Protein AF-A0A958FIT4-F1 (afdb_monomer_lite)

Sequence (152 aa):
MKFIQYMMLVLLLLTAGITAQNESSVDAAAALIELDDYTAHVKTLASDDFEGRSPSSPGEEKTVNYLQAQFAALGLQPGNGESYFQEVPLVEITTTPEPKLEVRGTGRGLSIPLGQGFVGLTRRVVDSLQIRDSEMVFAGYGIVAPEYGWDD

Secondary structure (DSSP, 8-state):
-HHHHHHHHHHHHHHHTTTT--THHHHHHHTT--HHHHHHHHHHHTSGGG----TTSHHHHHHHHHHHHHHHHTTPPPSBTTBS--------------SEEEE-SSS--EEEEBTTTB-----S-SS-----S------TT--EEGGGTEE-

Radius of gyration: 28.72 Å; chains: 1; bounding box: 50×63×79 Å

pLDDT: mean 87.84, std 13.81, range [50.03, 98.38]

Structure (mmCIF, N/CA/C/O backbone):
data_AF-A0A958FIT4-F1
#
_entry.id   AF-A0A958FIT4-F1
#
loop_
_atom_site.group_PDB
_atom_site.id
_atom_site.type_symbol
_atom_site.label_atom_id
_atom_site.label_alt_id
_atom_site.label_comp_id
_atom_site.label_asym_id
_atom_site.label_entity_id
_atom_site.label_seq_id
_atom_site.pdbx_PDB_ins_code
_atom_site.Cartn_x
_atom_site.Cartn_y
_atom_site.Cartn_z
_atom_site.occupancy
_atom_site.B_iso_or_equiv
_atom_site.auth_seq_id
_atom_site.auth_comp_id
_atom_site.auth_asym_id
_atom_site.auth_atom_id
_atom_site.pdbx_PDB_model_num
ATOM 1 N N . MET A 1 1 ? 12.702 -51.440 -42.975 1.00 57.38 1 MET A N 1
ATOM 2 C CA . MET A 1 1 ? 13.597 -50.262 -42.854 1.00 57.38 1 MET A CA 1
ATOM 3 C C . MET A 1 1 ? 12.896 -49.002 -42.339 1.00 57.38 1 MET A C 1
ATOM 5 O O . MET A 1 1 ? 13.446 -48.393 -41.438 1.00 57.38 1 MET A O 1
ATOM 9 N N . LYS A 1 2 ? 11.685 -48.630 -42.791 1.00 60.16 2 LYS A N 1
ATOM 10 C CA . LYS A 1 2 ? 10.999 -47.409 -42.300 1.00 60.16 2 LYS A CA 1
ATOM 11 C C . LYS A 1 2 ? 10.573 -47.442 -40.816 1.00 60.16 2 LYS A C 1
ATOM 13 O O . LYS A 1 2 ? 10.599 -46.411 -40.164 1.00 60.16 2 LYS A O 1
ATOM 18 N N . PHE A 1 3 ? 10.255 -48.616 -40.259 1.00 64.25 3 PHE A N 1
ATOM 19 C CA . PHE A 1 3 ? 9.839 -48.769 -38.851 1.00 64.25 3 PHE A CA 1
ATOM 20 C C . PHE A 1 3 ? 10.939 -48.382 -37.842 1.00 64.25 3 PHE A C 1
ATOM 22 O O . PHE A 1 3 ? 10.679 -47.677 -36.875 1.00 64.25 3 PHE A O 1
ATOM 29 N N . ILE A 1 4 ? 12.190 -48.757 -38.125 1.00 68.12 4 ILE A N 1
ATOM 30 C CA . ILE A 1 4 ? 13.366 -48.402 -37.306 1.00 68.12 4 ILE A CA 1
ATOM 31 C C . ILE A 1 4 ? 13.634 -46.888 -37.361 1.00 68.12 4 ILE A C 1
ATOM 33 O O . ILE A 1 4 ? 14.045 -46.287 -36.374 1.00 68.12 4 ILE A O 1
ATOM 37 N N . GLN A 1 5 ? 13.328 -46.259 -38.496 1.00 60.59 5 GLN A N 1
ATOM 38 C CA . GLN A 1 5 ? 13.521 -44.829 -38.723 1.00 60.59 5 GLN A CA 1
ATOM 39 C C . GLN A 1 5 ? 12.503 -43.974 -37.946 1.00 60.59 5 GLN A C 1
ATOM 41 O O . GLN A 1 5 ? 12.879 -42.966 -37.357 1.00 60.59 5 GLN A O 1
ATOM 46 N N . TYR A 1 6 ? 11.240 -44.412 -37.864 1.00 65.94 6 TYR A N 1
ATOM 47 C CA . TYR A 1 6 ? 10.233 -43.771 -37.006 1.00 65.94 6 TYR A CA 1
ATOM 48 C C . TYR A 1 6 ? 10.513 -43.992 -35.514 1.00 65.94 6 TYR A C 1
ATOM 50 O O . TYR A 1 6 ? 10.330 -43.073 -34.720 1.00 65.94 6 TYR A O 1
ATOM 58 N N . MET A 1 7 ? 11.026 -45.166 -35.132 1.00 67.50 7 MET A N 1
ATOM 59 C CA . MET A 1 7 ? 11.399 -45.459 -33.744 1.00 67.50 7 MET A CA 1
ATOM 60 C C . MET A 1 7 ? 12.586 -44.602 -33.267 1.00 67.50 7 MET A C 1
ATOM 62 O O . MET A 1 7 ? 12.564 -44.116 -32.141 1.00 67.50 7 MET A O 1
ATOM 66 N N . MET A 1 8 ? 13.573 -44.332 -34.134 1.00 61.84 8 MET A N 1
ATOM 67 C CA . MET A 1 8 ? 14.654 -43.374 -33.845 1.00 61.84 8 MET A CA 1
ATOM 68 C C . MET A 1 8 ? 14.156 -41.927 -33.727 1.00 61.84 8 MET A C 1
ATOM 70 O O . MET A 1 8 ? 14.645 -41.197 -32.872 1.00 61.84 8 MET A O 1
ATOM 74 N N . LEU A 1 9 ? 13.181 -41.509 -34.545 1.00 58.06 9 LEU A N 1
ATOM 75 C CA . LEU A 1 9 ? 12.639 -40.144 -34.508 1.00 58.06 9 LEU A CA 1
ATOM 76 C C . LEU A 1 9 ? 11.834 -39.876 -33.222 1.00 58.06 9 LEU A C 1
ATOM 78 O O . LEU A 1 9 ? 11.948 -38.806 -32.633 1.00 58.06 9 LEU A O 1
ATOM 82 N N . VAL A 1 10 ? 11.061 -40.866 -32.759 1.00 60.75 10 VAL A N 1
ATOM 83 C CA . VAL A 1 10 ? 10.308 -40.787 -31.495 1.00 60.75 10 VAL A CA 1
ATOM 84 C C . VAL A 1 10 ? 11.252 -40.808 -30.288 1.00 60.75 10 VAL A C 1
ATOM 86 O O . VAL A 1 10 ? 11.042 -40.055 -29.342 1.00 60.75 10 VAL A O 1
ATOM 89 N N . LEU A 1 11 ? 12.333 -41.596 -30.339 1.00 57.75 11 LEU A N 1
ATOM 90 C CA . LEU A 1 11 ? 13.343 -41.620 -29.276 1.00 57.75 11 LEU A CA 1
ATOM 91 C C . LEU A 1 11 ? 14.107 -40.284 -29.175 1.00 57.75 11 LEU A C 1
ATOM 93 O O . LEU A 1 11 ? 14.368 -39.825 -28.068 1.00 57.75 11 LEU A O 1
ATOM 97 N N . LEU A 1 12 ? 14.388 -39.627 -30.309 1.00 57.00 12 LEU A N 1
ATOM 98 C CA . LEU A 1 12 ? 15.033 -38.307 -30.354 1.00 57.00 12 LEU A CA 1
ATOM 99 C C . LEU A 1 12 ? 14.137 -37.195 -29.768 1.00 57.00 12 LEU A C 1
ATOM 101 O O . LEU A 1 12 ? 14.626 -36.289 -29.094 1.00 57.00 12 LEU A O 1
ATOM 105 N N . LEU A 1 13 ? 12.820 -37.280 -29.995 1.00 56.38 13 LEU A N 1
ATOM 106 C CA . LEU A 1 13 ? 11.830 -36.342 -29.450 1.00 56.38 13 LEU A CA 1
ATOM 107 C C . LEU A 1 13 ? 11.596 -36.541 -27.943 1.00 56.38 13 LEU A C 1
ATOM 109 O O . LEU A 1 13 ? 11.401 -35.558 -27.232 1.00 56.38 13 LEU A O 1
ATOM 113 N N . LEU A 1 14 ? 11.674 -37.777 -27.431 1.00 53.44 14 LEU A N 1
ATOM 114 C CA . LEU A 1 14 ? 11.553 -38.045 -25.991 1.00 53.44 14 LEU A CA 1
ATOM 115 C C . LEU A 1 14 ? 12.776 -37.584 -25.181 1.00 53.44 14 LEU A C 1
ATOM 117 O O . LEU A 1 14 ? 12.620 -37.184 -24.030 1.00 53.44 14 LEU A O 1
ATOM 121 N N . THR A 1 15 ? 13.982 -37.587 -25.756 1.00 54.44 15 THR A N 1
ATOM 122 C CA . THR A 1 15 ? 15.189 -37.121 -25.049 1.00 54.44 15 THR A CA 1
ATOM 123 C C . THR A 1 15 ? 15.288 -35.598 -24.941 1.00 54.44 15 THR A C 1
ATOM 125 O O . THR A 1 15 ? 15.905 -35.103 -24.003 1.00 54.44 15 THR A O 1
ATOM 128 N N . ALA A 1 16 ? 14.644 -34.845 -25.842 1.00 52.72 16 ALA A N 1
ATOM 129 C CA . ALA A 1 16 ? 14.628 -33.379 -25.795 1.00 52.72 16 ALA A CA 1
ATOM 130 C C . ALA A 1 16 ? 13.755 -32.816 -24.653 1.00 52.72 16 ALA A C 1
ATOM 132 O O . ALA A 1 16 ? 13.986 -31.700 -24.197 1.00 52.72 16 ALA A O 1
ATOM 133 N N . GLY A 1 17 ? 12.775 -33.587 -24.165 1.00 51.69 17 GLY A N 1
ATOM 134 C CA . GLY A 1 17 ? 11.906 -33.179 -23.055 1.00 51.69 17 GLY A CA 1
ATOM 135 C C . GLY A 1 17 ? 12.534 -33.327 -21.664 1.00 51.69 17 GLY A C 1
ATOM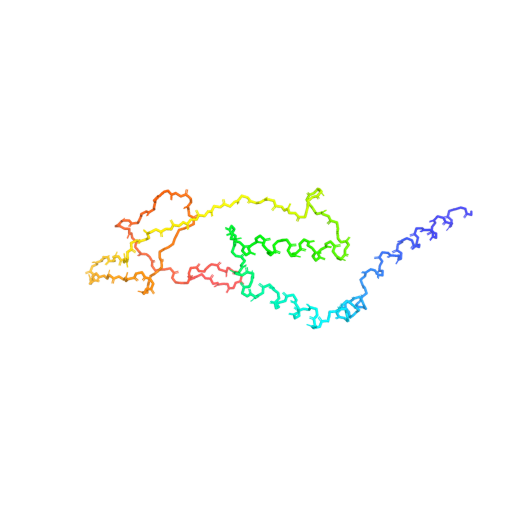 136 O O . GLY A 1 17 ? 12.071 -32.689 -20.725 1.00 51.69 17 GLY A O 1
ATOM 137 N N . ILE A 1 18 ? 13.589 -34.140 -21.515 1.00 52.84 18 ILE A N 1
ATOM 138 C CA . ILE A 1 18 ? 14.183 -34.468 -20.203 1.00 52.84 18 ILE A CA 1
ATOM 139 C C . ILE A 1 18 ? 15.311 -33.493 -19.815 1.00 52.84 18 ILE A C 1
ATOM 141 O O . ILE A 1 18 ? 15.587 -33.311 -18.635 1.00 52.84 18 ILE A O 1
ATOM 145 N N . THR A 1 19 ? 15.924 -32.783 -20.768 1.00 51.28 19 THR A N 1
ATOM 146 C CA . THR A 1 19 ? 16.998 -31.806 -20.489 1.00 51.28 19 THR A CA 1
ATOM 147 C C . THR A 1 19 ? 16.502 -30.400 -20.125 1.00 51.28 19 THR A C 1
ATOM 149 O O . THR A 1 19 ? 17.315 -29.501 -19.940 1.00 51.28 19 THR A O 1
ATOM 152 N N . ALA A 1 20 ? 15.187 -30.180 -20.021 1.00 50.03 20 ALA A N 1
ATOM 153 C CA . ALA A 1 20 ? 14.606 -28.863 -19.731 1.00 50.03 20 ALA A CA 1
ATOM 154 C C . ALA A 1 20 ? 14.657 -28.455 -18.241 1.00 50.03 20 ALA A C 1
ATOM 156 O O . ALA A 1 20 ? 14.273 -27.341 -17.902 1.00 50.03 20 ALA A O 1
ATOM 157 N N . GLN A 1 21 ? 15.137 -29.329 -17.352 1.00 54.81 21 GLN A N 1
ATOM 158 C CA . GLN A 1 21 ? 15.346 -29.029 -15.932 1.00 54.81 21 GLN A CA 1
ATOM 159 C C . GLN A 1 21 ? 16.817 -29.260 -15.574 1.00 54.81 21 GLN A C 1
ATOM 161 O O . GLN A 1 21 ? 17.164 -30.246 -14.932 1.00 54.81 21 GLN A O 1
ATOM 166 N N . ASN A 1 22 ? 17.699 -28.384 -16.058 1.00 54.50 22 ASN A N 1
ATOM 167 C CA . ASN A 1 22 ? 19.119 -28.413 -15.718 1.00 54.50 22 ASN A CA 1
ATOM 168 C C . ASN A 1 22 ? 19.396 -27.333 -14.665 1.00 54.50 22 ASN A C 1
ATOM 170 O O . ASN A 1 22 ? 19.119 -26.167 -14.923 1.00 54.50 22 ASN A O 1
ATOM 174 N N . GLU A 1 23 ? 19.981 -27.679 -13.514 1.00 55.31 23 GLU A N 1
ATOM 175 C CA . GLU A 1 23 ? 20.382 -26.705 -12.476 1.00 55.31 23 GLU A CA 1
ATOM 176 C C . GLU A 1 23 ? 21.283 -25.584 -13.033 1.00 55.31 23 GLU A C 1
ATOM 178 O O . GLU A 1 23 ? 21.242 -24.453 -12.551 1.00 55.31 23 GLU A O 1
ATOM 183 N N . SER A 1 24 ? 21.997 -25.845 -14.139 1.00 60.38 24 SER A N 1
ATOM 184 C CA . SER A 1 24 ? 22.801 -24.842 -14.848 1.00 60.38 24 SER A CA 1
ATOM 185 C C . SER A 1 24 ? 22.003 -23.634 -15.356 1.00 60.38 24 SER A C 1
ATOM 187 O O . SER A 1 24 ? 22.608 -22.622 -15.697 1.00 60.38 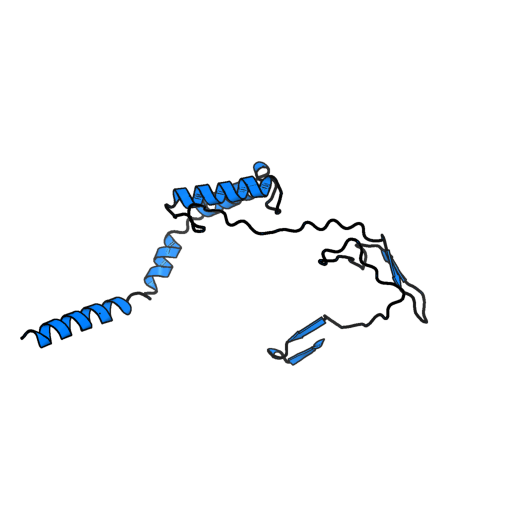24 SER A O 1
ATOM 189 N N . SER A 1 25 ? 20.674 -23.728 -15.483 1.00 69.00 25 SER A N 1
ATOM 190 C CA . SER A 1 25 ? 19.849 -22.606 -15.939 1.00 69.00 25 SER A CA 1
ATOM 191 C C . SER A 1 25 ? 19.590 -21.582 -14.838 1.00 69.00 25 SER A C 1
ATOM 193 O O . SER A 1 25 ? 19.386 -20.414 -15.151 1.00 69.00 25 SER A O 1
ATOM 195 N N . VAL A 1 26 ? 19.597 -21.994 -13.564 1.00 76.81 26 VAL A N 1
ATOM 196 C CA . VAL A 1 26 ? 19.357 -21.085 -12.432 1.00 76.81 26 VAL A CA 1
ATOM 197 C C . VAL A 1 26 ? 20.594 -20.237 -12.164 1.00 76.81 26 VAL A C 1
ATOM 199 O O . VAL A 1 26 ? 20.469 -19.022 -12.079 1.00 76.81 26 VAL A O 1
ATOM 202 N N . ASP A 1 27 ? 21.784 -20.840 -12.133 1.00 81.25 27 ASP A N 1
ATOM 203 C CA . ASP A 1 27 ? 23.043 -20.100 -11.957 1.00 81.25 27 ASP A CA 1
ATOM 204 C C . ASP A 1 27 ? 23.304 -19.134 -13.119 1.00 81.25 27 ASP A C 1
ATOM 206 O O . ASP A 1 27 ? 23.724 -17.996 -12.912 1.00 81.25 27 ASP A O 1
ATOM 210 N N . ALA A 1 28 ? 22.994 -19.557 -14.349 1.00 81.12 28 ALA A N 1
ATOM 211 C CA . ALA A 1 28 ? 23.085 -18.693 -15.521 1.00 81.12 28 ALA A CA 1
ATOM 212 C C . ALA A 1 28 ? 22.087 -17.526 -15.464 1.00 81.12 28 ALA A C 1
ATOM 214 O O . ALA A 1 28 ? 22.439 -16.416 -15.845 1.00 81.12 28 ALA A O 1
ATOM 215 N N . ALA A 1 29 ? 20.862 -17.749 -14.975 1.00 80.44 29 ALA A N 1
ATOM 216 C CA . ALA A 1 29 ? 19.881 -16.682 -14.785 1.00 80.44 29 ALA A CA 1
ATOM 217 C C . ALA A 1 29 ? 20.270 -15.737 -13.638 1.00 80.44 29 ALA A C 1
ATOM 219 O O . ALA A 1 29 ? 20.124 -14.526 -13.767 1.00 80.44 29 ALA A O 1
ATOM 220 N N . ALA A 1 30 ? 20.805 -16.270 -12.538 1.00 82.25 30 ALA A N 1
ATOM 221 C CA . ALA A 1 30 ? 21.286 -15.480 -11.410 1.00 82.25 30 ALA A CA 1
ATOM 222 C C . ALA A 1 30 ? 22.456 -14.572 -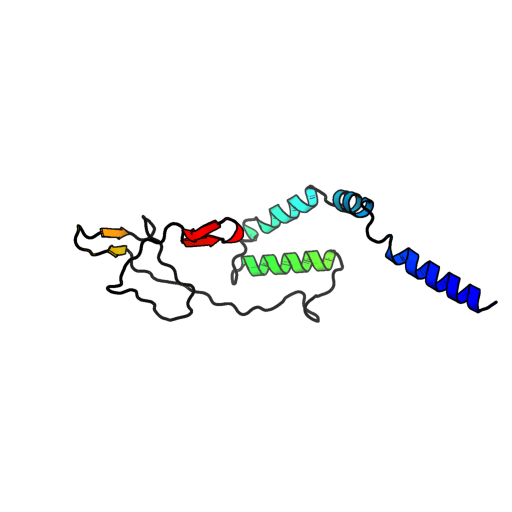11.811 1.00 82.25 30 ALA A C 1
ATOM 224 O O . ALA A 1 30 ? 22.518 -13.429 -11.372 1.00 82.25 30 ALA A O 1
ATOM 225 N N . ALA A 1 31 ? 23.334 -15.046 -12.700 1.00 84.88 31 ALA A N 1
ATOM 226 C CA . ALA A 1 31 ? 24.433 -14.258 -13.250 1.00 84.88 31 ALA A CA 1
ATOM 227 C C . ALA A 1 31 ? 23.984 -13.097 -14.162 1.00 84.88 31 ALA A C 1
ATOM 229 O O . ALA A 1 31 ? 24.809 -12.254 -14.487 1.00 84.88 31 ALA A O 1
ATOM 230 N N . LEU A 1 32 ? 22.713 -13.050 -14.583 1.00 87.25 32 LEU A N 1
ATOM 231 C CA . LEU A 1 32 ? 22.142 -11.928 -15.344 1.00 87.25 32 LEU A CA 1
ATOM 232 C C . LEU A 1 32 ? 21.537 -10.843 -14.441 1.00 87.25 32 LEU A C 1
ATOM 234 O O . LEU A 1 32 ? 21.108 -9.807 -14.944 1.00 87.25 32 LEU A O 1
ATOM 238 N N . ILE A 1 33 ? 21.438 -11.083 -13.130 1.00 88.44 33 ILE A N 1
ATOM 239 C CA . ILE A 1 33 ? 20.876 -10.117 -12.185 1.00 88.44 33 ILE A CA 1
ATOM 240 C C . ILE A 1 33 ? 21.988 -9.168 -11.751 1.00 88.44 33 ILE A C 1
ATOM 242 O O . ILE A 1 33 ? 22.789 -9.483 -10.872 1.00 88.44 33 ILE A O 1
ATOM 246 N N . GLU A 1 34 ? 21.995 -7.979 -12.340 1.00 92.31 34 GLU A N 1
ATOM 247 C CA . GLU A 1 34 ? 22.947 -6.931 -11.996 1.00 92.31 34 GLU A CA 1
ATOM 248 C C . GLU A 1 34 ? 22.390 -6.020 -10.894 1.00 92.31 34 GLU A C 1
ATOM 250 O O . GLU A 1 34 ? 21.246 -5.551 -10.935 1.00 92.31 34 GLU A O 1
ATOM 255 N N . LEU A 1 35 ? 23.215 -5.741 -9.879 1.00 93.88 35 LEU A N 1
ATOM 256 C CA . LEU A 1 35 ? 22.824 -4.885 -8.752 1.00 93.88 35 LEU A CA 1
ATOM 257 C C . LEU A 1 35 ? 22.501 -3.455 -9.203 1.00 93.88 35 LEU A C 1
ATOM 259 O O . LEU A 1 35 ? 21.625 -2.807 -8.620 1.00 93.88 35 LEU A O 1
ATOM 263 N N . ASP A 1 36 ? 23.200 -2.962 -10.222 1.00 95.62 36 ASP A N 1
ATOM 264 C CA . ASP A 1 36 ? 23.010 -1.611 -10.744 1.00 95.62 36 ASP A CA 1
ATOM 265 C C . ASP A 1 36 ? 21.634 -1.452 -11.403 1.00 95.62 36 ASP A C 1
ATOM 267 O O . ASP A 1 36 ? 20.952 -0.459 -11.133 1.00 95.62 36 ASP A O 1
ATOM 271 N N . ASP A 1 37 ? 21.173 -2.457 -12.156 1.00 92.31 37 ASP A N 1
ATOM 272 C CA . ASP A 1 37 ? 19.840 -2.470 -12.773 1.00 92.31 37 ASP A CA 1
ATOM 273 C C . ASP A 1 37 ? 18.745 -2.456 -11.701 1.00 92.31 37 ASP A C 1
ATOM 275 O O . ASP A 1 37 ? 17.855 -1.599 -11.701 1.00 92.31 37 ASP A O 1
ATOM 279 N N . TYR A 1 38 ? 18.855 -3.348 -10.710 1.00 94.69 38 TYR A N 1
ATOM 280 C CA . TYR A 1 38 ? 17.944 -3.366 -9.565 1.00 94.69 38 TYR A CA 1
ATOM 281 C C . TYR A 1 38 ? 17.912 -2.009 -8.848 1.00 94.69 38 TYR A C 1
ATOM 283 O O . TYR A 1 38 ? 16.845 -1.458 -8.562 1.00 94.69 38 TYR A O 1
ATOM 291 N N . THR A 1 39 ? 19.089 -1.444 -8.579 1.00 97.56 39 THR A N 1
ATOM 292 C CA . THR A 1 39 ? 19.222 -0.172 -7.868 1.00 97.56 39 THR A CA 1
ATOM 293 C C . THR A 1 39 ? 18.604 0.977 -8.658 1.00 97.56 39 THR A C 1
ATOM 295 O O . THR A 1 39 ? 17.966 1.846 -8.059 1.00 97.56 39 THR A O 1
ATOM 298 N N . ALA A 1 40 ? 18.757 0.994 -9.983 1.00 96.50 40 ALA A N 1
ATOM 299 C CA . ALA A 1 40 ? 18.141 1.992 -10.847 1.00 96.50 40 ALA A CA 1
ATOM 300 C C . ALA A 1 40 ? 16.609 1.938 -10.754 1.00 96.50 40 ALA A C 1
ATOM 302 O O . ALA A 1 40 ? 15.983 2.964 -10.484 1.00 96.50 40 ALA A O 1
ATOM 303 N N . HIS A 1 41 ? 16.011 0.747 -10.870 1.00 96.88 41 HIS A N 1
ATOM 304 C CA . HIS A 1 41 ? 14.562 0.571 -10.740 1.00 96.88 41 HIS A CA 1
ATOM 305 C C . HIS A 1 41 ? 14.039 1.028 -9.376 1.00 96.88 41 HIS A C 1
ATOM 307 O O . HIS A 1 41 ? 13.059 1.773 -9.305 1.00 96.88 41 HIS A O 1
ATOM 313 N N . VAL A 1 42 ? 14.704 0.625 -8.289 1.00 97.38 42 VAL A N 1
ATOM 314 C CA . VAL A 1 42 ? 14.312 1.021 -6.929 1.00 97.38 42 VAL A CA 1
ATOM 315 C C . VAL A 1 42 ? 14.402 2.533 -6.753 1.00 97.38 42 VAL A C 1
ATOM 317 O O . VAL A 1 42 ? 13.460 3.133 -6.243 1.00 97.38 42 VAL A O 1
ATOM 320 N N . LYS A 1 43 ? 15.495 3.166 -7.201 1.00 97.50 43 LYS A N 1
ATOM 321 C CA . LYS A 1 43 ? 15.662 4.623 -7.105 1.00 97.50 43 LYS A CA 1
ATOM 322 C C . LYS A 1 43 ? 14.586 5.378 -7.870 1.00 97.50 43 LYS A C 1
ATOM 324 O O . LYS A 1 43 ? 14.095 6.376 -7.360 1.00 97.50 43 LYS A O 1
ATOM 329 N N . THR A 1 44 ? 14.222 4.921 -9.067 1.00 97.75 44 THR A N 1
ATOM 330 C CA . THR A 1 44 ? 13.160 5.556 -9.851 1.00 97.75 44 THR A CA 1
ATOM 331 C C . THR A 1 44 ? 11.800 5.387 -9.182 1.00 97.75 44 THR A C 1
ATOM 333 O O . THR A 1 44 ? 11.117 6.372 -8.950 1.00 97.75 44 THR A O 1
ATOM 336 N N . LEU A 1 45 ? 11.415 4.161 -8.820 1.00 97.50 45 LEU A N 1
ATOM 337 C CA . LEU A 1 45 ? 10.087 3.885 -8.257 1.00 97.50 45 LEU A CA 1
ATOM 338 C C . LEU A 1 45 ? 9.881 4.457 -6.847 1.00 97.50 45 LEU A C 1
ATOM 340 O O . LEU A 1 45 ? 8.740 4.609 -6.413 1.00 97.50 45 LEU A O 1
ATOM 344 N N . ALA A 1 46 ? 10.967 4.722 -6.120 1.00 97.25 46 ALA A N 1
ATOM 345 C CA . ALA A 1 46 ? 10.946 5.315 -4.787 1.00 97.25 46 ALA A CA 1
ATOM 346 C C . ALA A 1 46 ? 11.322 6.806 -4.780 1.00 97.25 46 ALA A C 1
ATOM 348 O O . ALA A 1 46 ? 11.537 7.358 -3.701 1.00 97.25 46 ALA A O 1
ATOM 349 N N . SER A 1 47 ? 11.455 7.451 -5.944 1.00 98.06 47 SER A N 1
ATOM 350 C CA . SER A 1 47 ? 11.769 8.877 -6.001 1.00 98.06 47 SER A CA 1
ATOM 351 C C . SER A 1 47 ? 10.564 9.734 -5.613 1.00 98.06 47 SER A C 1
ATOM 353 O O . SER A 1 47 ? 9.410 9.324 -5.765 1.00 98.06 47 SER A O 1
ATOM 355 N N . ASP A 1 48 ? 10.841 10.965 -5.180 1.00 97.50 48 ASP A N 1
ATOM 356 C CA . ASP A 1 48 ? 9.804 11.968 -4.917 1.00 97.50 48 ASP A CA 1
ATOM 357 C C . ASP A 1 48 ? 8.939 12.222 -6.161 1.00 97.50 48 ASP A C 1
ATOM 359 O O . ASP A 1 48 ? 7.729 12.393 -6.040 1.00 97.50 48 ASP A O 1
ATOM 363 N N . ASP A 1 49 ? 9.530 12.152 -7.361 1.00 97.00 49 ASP A N 1
ATOM 364 C CA . ASP A 1 49 ? 8.813 12.310 -8.631 1.00 97.00 49 ASP A CA 1
ATOM 365 C C . ASP A 1 49 ? 7.725 11.249 -8.835 1.00 97.00 49 ASP A C 1
ATOM 367 O O . ASP A 1 49 ? 6.782 11.497 -9.583 1.00 97.00 49 ASP A O 1
ATOM 371 N N . PHE A 1 50 ? 7.840 10.070 -8.217 1.00 97.62 50 PHE A N 1
ATOM 372 C CA . PHE A 1 50 ? 6.834 9.014 -8.321 1.00 97.62 50 PHE A CA 1
ATOM 373 C C . PHE A 1 50 ? 5.747 9.128 -7.254 1.00 97.62 50 PHE A C 1
ATOM 375 O O . PHE A 1 50 ? 4.708 8.511 -7.424 1.00 97.62 50 PHE A O 1
ATOM 382 N N . GLU A 1 51 ? 5.923 9.930 -6.198 1.00 95.88 51 GLU A N 1
ATOM 383 C CA . GLU A 1 51 ? 4.880 10.262 -5.205 1.00 95.88 51 GLU A CA 1
ATOM 384 C C . GLU A 1 51 ? 4.219 9.046 -4.506 1.00 95.88 51 GLU A C 1
ATOM 386 O O . GLU A 1 51 ? 3.200 9.175 -3.825 1.00 95.88 51 GLU A O 1
ATOM 391 N N . GLY A 1 52 ? 4.795 7.847 -4.640 1.00 94.62 52 GLY A N 1
ATOM 392 C CA . GLY A 1 52 ? 4.215 6.591 -4.167 1.00 94.62 52 GLY A CA 1
ATOM 393 C C . GLY A 1 52 ? 3.460 5.813 -5.250 1.00 94.62 52 GLY A C 1
ATOM 394 O O . GLY A 1 52 ? 3.633 6.016 -6.444 1.00 94.62 52 GLY A O 1
ATOM 395 N N . ARG A 1 53 ? 2.682 4.806 -4.831 1.00 95.75 53 ARG A N 1
ATOM 396 C CA . ARG A 1 53 ? 2.066 3.814 -5.742 1.00 95.75 53 ARG A CA 1
ATOM 397 C C . ARG A 1 53 ? 0.665 3.398 -5.298 1.00 95.75 53 ARG A C 1
ATOM 399 O O . ARG A 1 53 ? 0.257 2.257 -5.498 1.00 95.75 53 ARG A O 1
ATOM 406 N N . SER A 1 54 ? -0.031 4.291 -4.595 1.00 93.81 54 SER A N 1
ATOM 407 C CA . SER A 1 54 ? -1.404 4.023 -4.166 1.00 93.81 54 SER A CA 1
ATOM 408 C C . SER A 1 54 ? -2.312 3.941 -5.394 1.00 93.81 54 SER A C 1
ATOM 410 O O . SER A 1 54 ? -2.146 4.772 -6.289 1.00 93.81 54 SER A O 1
ATOM 412 N N . PRO A 1 55 ? -3.286 3.019 -5.442 1.00 92.81 55 PRO A N 1
ATOM 413 C CA . PRO A 1 55 ? -4.285 3.020 -6.501 1.00 92.81 55 PRO A CA 1
ATOM 414 C C . PRO A 1 55 ? -4.991 4.375 -6.620 1.00 92.81 55 PRO A C 1
ATOM 416 O O . PRO A 1 55 ? -5.176 5.066 -5.615 1.00 92.81 55 PRO A O 1
ATOM 419 N N . SER A 1 56 ? -5.389 4.737 -7.838 1.00 90.94 56 SER A N 1
ATOM 420 C CA . SER A 1 56 ? -6.045 6.002 -8.200 1.00 90.94 56 SER A CA 1
ATOM 421 C C . SER A 1 56 ? -5.253 7.271 -7.842 1.00 90.94 56 SER A C 1
ATOM 423 O O . SER A 1 56 ? -5.836 8.339 -7.663 1.00 90.94 56 SER A O 1
ATOM 425 N N . SER A 1 57 ? -3.923 7.177 -7.745 1.00 94.38 57 SER A N 1
ATOM 426 C CA . SER A 1 57 ? -3.035 8.322 -7.487 1.00 94.38 57 SER A CA 1
ATOM 427 C C . SER A 1 57 ? -2.194 8.689 -8.718 1.00 94.38 57 SER A C 1
ATOM 429 O O . SER A 1 57 ? -1.945 7.826 -9.562 1.00 94.38 57 SER A O 1
ATOM 431 N N . PRO A 1 58 ? -1.660 9.925 -8.810 1.00 96.75 58 PRO A N 1
ATOM 432 C CA . PRO A 1 58 ? -0.701 10.282 -9.863 1.00 96.75 58 PRO A CA 1
ATOM 433 C C . PRO A 1 58 ? 0.528 9.358 -9.902 1.00 96.75 58 PRO A C 1
ATOM 435 O O . PRO A 1 58 ? 1.081 9.083 -10.968 1.00 96.75 58 PRO A O 1
ATOM 438 N N . GLY A 1 59 ? 0.947 8.850 -8.739 1.00 97.69 59 GLY A N 1
ATOM 439 C CA . GLY A 1 59 ? 2.064 7.917 -8.627 1.00 97.69 59 GLY A CA 1
ATOM 440 C C . GLY A 1 59 ? 1.788 6.536 -9.223 1.00 97.69 59 GLY A C 1
ATOM 441 O O . GLY A 1 59 ? 2.690 5.924 -9.801 1.00 97.69 59 GLY A O 1
ATOM 442 N N . GLU A 1 60 ? 0.539 6.057 -9.173 1.00 96.50 60 GLU A N 1
ATOM 443 C CA . GLU A 1 60 ? 0.136 4.845 -9.896 1.00 96.50 60 GLU A CA 1
ATOM 444 C C . GLU A 1 60 ? 0.307 5.030 -11.402 1.00 96.50 60 GLU A C 1
ATOM 446 O O . GLU A 1 60 ? 0.973 4.206 -12.022 1.00 96.50 60 GLU A O 1
ATOM 451 N N . GLU A 1 61 ? -0.219 6.117 -11.977 1.00 96.56 61 GLU A N 1
ATOM 452 C CA . GLU A 1 61 ? -0.126 6.383 -13.419 1.00 96.56 61 GLU A CA 1
ATOM 453 C C . GLU A 1 61 ? 1.336 6.377 -13.896 1.00 96.56 61 GLU A C 1
ATOM 455 O O . GLU A 1 61 ? 1.690 5.698 -14.864 1.00 96.56 61 GLU A O 1
ATOM 460 N N . LYS A 1 62 ? 2.222 7.069 -13.168 1.00 98.19 62 LYS A N 1
ATOM 461 C CA . LYS A 1 62 ? 3.668 7.072 -13.443 1.00 98.19 62 LYS A CA 1
ATOM 462 C C . LYS A 1 62 ? 4.263 5.668 -13.345 1.00 98.19 62 LYS A C 1
ATOM 464 O O . LYS A 1 62 ? 5.040 5.258 -14.206 1.00 98.19 62 LYS A O 1
ATOM 469 N N . THR A 1 63 ? 3.876 4.915 -12.320 1.00 98.00 63 THR A N 1
ATOM 470 C CA . THR A 1 63 ? 4.388 3.566 -12.064 1.00 98.00 63 THR A CA 1
ATOM 471 C C . THR A 1 63 ? 3.970 2.571 -13.137 1.00 98.00 63 THR A C 1
ATOM 473 O O . THR A 1 63 ? 4.820 1.845 -13.650 1.00 98.00 63 THR A O 1
ATOM 476 N N . VAL A 1 64 ? 2.690 2.521 -13.507 1.00 97.19 64 VAL A N 1
ATOM 477 C CA . VAL A 1 64 ? 2.208 1.556 -14.505 1.00 97.19 64 VAL A CA 1
ATOM 478 C C . VAL A 1 64 ? 2.788 1.859 -15.887 1.00 97.19 64 VAL 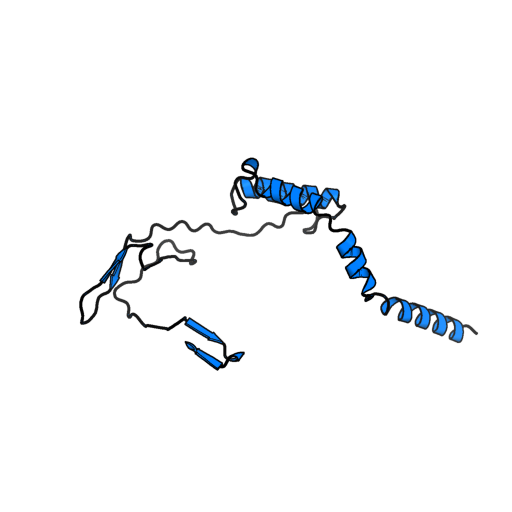A C 1
ATOM 480 O O . VAL A 1 64 ? 3.203 0.935 -16.585 1.00 97.19 64 VAL A O 1
ATOM 483 N N . ASN A 1 65 ? 2.936 3.139 -16.243 1.00 98.00 65 ASN A N 1
ATOM 484 C CA . ASN A 1 65 ? 3.597 3.553 -17.482 1.00 98.00 65 ASN A CA 1
ATOM 485 C C . ASN A 1 65 ? 5.094 3.221 -17.479 1.00 98.00 65 ASN A C 1
ATOM 487 O O . ASN A 1 65 ? 5.625 2.742 -18.481 1.00 98.00 65 ASN A O 1
ATOM 491 N N . TYR A 1 66 ? 5.778 3.409 -16.346 1.00 98.31 66 TYR A N 1
ATOM 492 C CA . TYR A 1 66 ? 7.168 2.987 -16.195 1.00 98.31 66 TYR A CA 1
ATOM 493 C C . TYR A 1 66 ? 7.327 1.482 -16.432 1.00 98.31 66 TYR A C 1
ATOM 495 O O . TYR A 1 66 ? 8.171 1.075 -17.228 1.00 98.31 66 TYR A O 1
ATOM 503 N N . LEU A 1 67 ? 6.493 0.656 -15.794 1.00 97.81 67 LEU A N 1
ATOM 504 C CA . LEU A 1 67 ? 6.525 -0.800 -15.959 1.00 97.81 67 LEU A CA 1
ATOM 505 C C . LEU A 1 67 ? 6.225 -1.219 -17.403 1.00 97.81 67 LEU A C 1
ATOM 507 O O . LEU A 1 67 ? 6.934 -2.057 -17.954 1.00 97.81 67 LEU A O 1
ATOM 511 N N . GLN A 1 68 ? 5.230 -0.597 -18.041 1.00 98.38 68 GLN A N 1
ATOM 512 C CA . GLN A 1 68 ? 4.915 -0.827 -19.450 1.00 98.38 68 GLN A CA 1
ATOM 513 C C . GLN A 1 68 ? 6.110 -0.502 -20.360 1.00 98.38 68 GLN A C 1
ATOM 515 O O . GLN A 1 68 ? 6.424 -1.287 -21.257 1.00 98.38 68 GLN A O 1
ATOM 520 N N . ALA A 1 69 ? 6.812 0.606 -20.109 1.00 98.25 69 ALA A N 1
ATOM 521 C CA . ALA A 1 69 ? 8.011 0.975 -20.855 1.00 98.25 69 ALA A CA 1
ATOM 522 C C . ALA A 1 69 ? 9.163 -0.023 -20.642 1.00 98.25 69 ALA A C 1
ATOM 524 O O . ALA A 1 69 ? 9.804 -0.416 -21.617 1.00 98.25 69 ALA A O 1
ATOM 525 N N . GLN A 1 70 ? 9.398 -0.480 -19.403 1.00 97.44 70 GLN A N 1
ATOM 526 C CA . GLN A 1 70 ? 10.406 -1.512 -19.121 1.00 97.44 70 GLN A CA 1
ATOM 527 C C . GLN A 1 70 ? 10.067 -2.833 -19.823 1.00 97.44 70 GLN A C 1
ATOM 529 O O . GLN A 1 70 ? 10.935 -3.454 -20.430 1.00 97.44 70 GLN A O 1
ATOM 534 N N . PHE A 1 71 ? 8.797 -3.244 -19.814 1.00 97.81 71 PHE A N 1
ATOM 535 C CA . PHE A 1 71 ? 8.369 -4.460 -20.504 1.00 97.81 71 PHE A CA 1
ATOM 536 C C . PHE A 1 71 ? 8.549 -4.368 -22.018 1.00 97.81 71 PHE A C 1
ATOM 538 O O . PHE A 1 71 ? 9.102 -5.287 -22.625 1.00 97.81 71 PHE A O 1
ATOM 545 N N . ALA A 1 72 ? 8.161 -3.246 -22.621 1.00 97.50 72 ALA A N 1
ATOM 546 C CA . ALA A 1 72 ? 8.380 -3.016 -24.042 1.00 97.50 72 ALA A CA 1
ATOM 547 C C . ALA A 1 72 ? 9.880 -3.012 -24.398 1.00 97.50 72 ALA A C 1
ATOM 549 O O . ALA A 1 72 ? 10.266 -3.596 -25.409 1.00 97.50 72 ALA A O 1
ATOM 550 N N . ALA A 1 73 ? 10.734 -2.414 -23.557 1.00 96.38 73 ALA A N 1
ATOM 551 C CA . ALA A 1 73 ? 12.186 -2.399 -23.752 1.00 96.38 73 ALA A CA 1
ATOM 552 C C . ALA A 1 73 ? 12.814 -3.804 -23.690 1.00 96.38 73 ALA A C 1
ATOM 554 O O . ALA A 1 73 ? 13.764 -4.084 -24.419 1.00 96.38 73 ALA A O 1
ATOM 555 N N . LEU A 1 74 ? 12.249 -4.703 -22.879 1.00 95.00 74 LEU A N 1
ATOM 556 C CA . LEU A 1 74 ? 12.628 -6.119 -22.821 1.00 95.00 74 LEU A CA 1
ATOM 557 C C . LEU A 1 74 ? 12.071 -6.952 -23.994 1.00 95.00 74 LEU A C 1
ATOM 559 O O . LEU A 1 74 ? 12.379 -8.137 -24.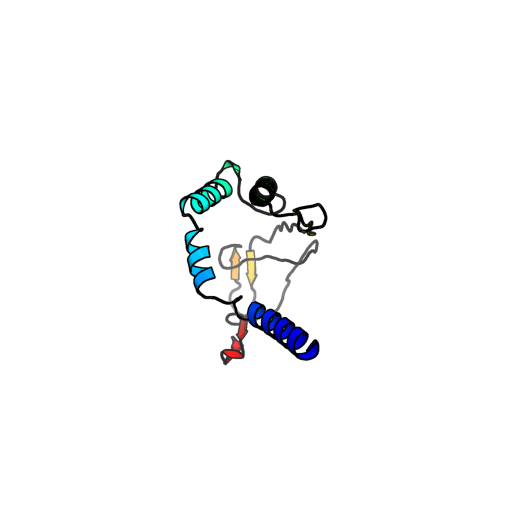106 1.00 95.00 74 LEU A O 1
ATOM 563 N N . GLY A 1 75 ? 11.246 -6.364 -24.867 1.00 97.38 75 GLY A N 1
ATOM 564 C CA . GLY A 1 75 ? 10.622 -7.050 -26.003 1.00 97.38 75 GLY A CA 1
ATOM 565 C C . GLY A 1 75 ? 9.420 -7.926 -25.634 1.00 97.38 75 GLY A C 1
ATOM 566 O O . GLY A 1 75 ? 8.932 -8.687 -26.477 1.00 97.38 75 GLY A O 1
ATOM 567 N N . LEU A 1 76 ? 8.926 -7.822 -24.396 1.00 97.81 76 LEU A N 1
ATOM 568 C CA . LEU A 1 76 ? 7.694 -8.486 -23.973 1.00 97.81 76 LEU A CA 1
ATOM 569 C C . LEU A 1 76 ? 6.527 -7.975 -24.818 1.00 97.81 76 LEU A C 1
ATOM 571 O O . LEU A 1 76 ? 6.508 -6.819 -25.225 1.00 97.81 76 LEU A O 1
ATOM 575 N N . GLN A 1 77 ? 5.563 -8.850 -25.091 1.00 97.56 77 GLN A N 1
ATOM 576 C CA . GLN A 1 77 ? 4.327 -8.485 -25.780 1.00 97.56 77 GLN A CA 1
ATOM 577 C C . GLN A 1 77 ? 3.219 -8.182 -24.760 1.00 97.56 77 GLN A C 1
ATOM 579 O O . GLN A 1 77 ? 3.304 -8.646 -23.618 1.00 97.56 77 GLN A O 1
ATOM 584 N N . PRO A 1 78 ? 2.172 -7.433 -25.149 1.00 97.31 78 PRO A N 1
ATOM 585 C CA . PRO A 1 78 ? 1.041 -7.169 -24.272 1.00 97.31 78 PRO A CA 1
ATOM 586 C C . PRO A 1 78 ? 0.343 -8.464 -23.818 1.00 97.31 78 PRO A C 1
ATOM 588 O O . PRO A 1 78 ? 0.198 -9.412 -24.589 1.00 97.31 78 PRO A O 1
ATOM 591 N N . GLY A 1 79 ? -0.078 -8.505 -22.550 1.00 95.81 79 GLY A N 1
ATOM 592 C CA . GLY A 1 79 ? -0.717 -9.677 -21.933 1.00 95.81 79 GLY A CA 1
ATOM 593 C C . GLY A 1 79 ? -2.249 -9.624 -21.889 1.00 95.81 79 GLY A C 1
ATOM 594 O O . GLY A 1 79 ? -2.881 -10.636 -21.596 1.00 95.81 79 GLY A O 1
ATOM 595 N N . ASN A 1 80 ? -2.852 -8.468 -22.181 1.00 97.12 80 ASN A N 1
ATOM 596 C CA . ASN A 1 80 ? -4.297 -8.245 -22.166 1.00 97.12 80 ASN A CA 1
ATOM 597 C C . ASN A 1 80 ? -4.783 -7.818 -23.562 1.00 97.12 80 ASN A C 1
ATOM 599 O O . ASN A 1 80 ? -5.134 -6.661 -23.806 1.00 97.12 80 ASN A O 1
ATOM 603 N N . GLY A 1 81 ? -4.730 -8.755 -24.513 1.00 95.25 81 GLY A N 1
ATOM 604 C CA . GLY A 1 81 ? -4.970 -8.468 -25.928 1.00 95.25 81 GLY A CA 1
ATOM 605 C C . GLY A 1 81 ? -3.850 -7.603 -26.501 1.00 95.25 81 GLY A C 1
ATOM 606 O O . GLY A 1 81 ? -2.697 -8.015 -26.507 1.00 95.25 81 GLY A O 1
ATOM 607 N N . GLU A 1 82 ? -4.183 -6.399 -26.960 1.00 95.38 82 GLU A N 1
ATOM 608 C CA . GLU A 1 82 ? -3.203 -5.423 -27.461 1.00 95.38 82 GLU A CA 1
ATOM 609 C C . GLU A 1 82 ? -2.659 -4.497 -26.351 1.00 95.38 82 GLU A C 1
ATOM 611 O O . GLU A 1 82 ? -1.794 -3.664 -26.609 1.00 95.38 82 GLU A O 1
ATOM 616 N N . SER A 1 83 ? -3.143 -4.640 -25.109 1.00 97.06 83 SER A N 1
ATOM 617 C CA . SER A 1 83 ? -2.791 -3.778 -23.974 1.00 97.06 83 SER A CA 1
ATOM 618 C C . SER A 1 83 ? -1.870 -4.466 -22.962 1.00 97.06 83 SER A C 1
ATOM 620 O O . SER A 1 83 ? -2.009 -5.656 -22.663 1.00 97.06 83 SER A O 1
ATOM 622 N N . TYR A 1 84 ? -0.922 -3.705 -22.406 1.00 97.75 84 TYR A N 1
ATOM 623 C CA . TYR A 1 84 ? -0.133 -4.118 -21.234 1.00 97.75 84 TYR A CA 1
ATOM 624 C C . TYR A 1 84 ? -0.905 -3.927 -19.923 1.00 97.75 84 TYR A C 1
ATOM 626 O O . TYR A 1 84 ? -0.494 -4.446 -18.888 1.00 97.75 84 TYR A O 1
ATOM 634 N N . PHE A 1 85 ? -2.013 -3.185 -19.959 1.00 97.06 85 PHE A N 1
ATOM 635 C CA . PHE A 1 85 ? -2.819 -2.858 -18.792 1.00 97.06 85 PHE A CA 1
ATOM 636 C C . PHE A 1 85 ? -4.046 -3.759 -18.702 1.00 97.06 85 PHE A C 1
ATOM 638 O O . PHE A 1 85 ? -4.742 -3.982 -19.697 1.00 97.06 85 PHE A O 1
ATOM 645 N N . GLN A 1 86 ? -4.332 -4.227 -17.490 1.00 96.31 86 GLN A N 1
ATOM 646 C CA . GLN A 1 86 ? -5.576 -4.897 -17.137 1.00 96.31 86 GLN A CA 1
ATOM 647 C C . GLN A 1 86 ? -6.386 -3.978 -16.228 1.00 96.31 86 GLN A C 1
ATOM 649 O O . GLN A 1 86 ? -5.968 -3.674 -15.112 1.00 96.31 86 GLN A O 1
ATOM 654 N N . GLU A 1 87 ? -7.553 -3.551 -16.700 1.00 93.12 87 GLU A N 1
ATOM 655 C CA . GLU A 1 87 ? -8.470 -2.771 -15.878 1.00 93.12 87 GLU A CA 1
ATOM 656 C C . GLU A 1 87 ? -9.076 -3.654 -14.785 1.00 93.12 87 GLU A C 1
ATOM 658 O O . GLU A 1 87 ? -9.543 -4.768 -15.044 1.00 93.12 87 GLU A O 1
ATOM 663 N N . VAL A 1 88 ? -9.070 -3.146 -13.553 1.00 93.25 88 VAL A N 1
ATOM 664 C CA . VAL A 1 88 ? -9.671 -3.807 -12.395 1.00 93.25 88 VAL A CA 1
ATOM 665 C C . VAL A 1 88 ? -10.648 -2.850 -11.715 1.00 93.25 88 VAL A C 1
ATOM 667 O O . VAL A 1 88 ? -10.307 -1.688 -11.492 1.00 93.25 88 VAL A O 1
ATOM 670 N N . PRO A 1 89 ? -11.875 -3.291 -11.388 1.00 92.00 89 PRO A N 1
ATOM 671 C CA . PRO A 1 89 ? -12.816 -2.441 -10.675 1.00 92.00 89 PRO A CA 1
ATOM 672 C C . PRO A 1 89 ? -12.312 -2.199 -9.250 1.00 92.00 89 PRO A C 1
ATOM 674 O O . PRO A 1 89 ? -12.017 -3.144 -8.516 1.00 92.00 89 PRO A O 1
ATOM 677 N N . LEU A 1 90 ? -12.247 -0.929 -8.856 1.00 91.56 90 LEU A N 1
ATOM 678 C CA . LEU A 1 90 ? -11.834 -0.502 -7.523 1.00 91.56 90 LEU A CA 1
ATOM 679 C C . LEU A 1 90 ? -12.954 0.272 -6.828 1.00 91.56 90 LEU A C 1
ATOM 681 O O . LEU A 1 90 ? -13.801 0.894 -7.466 1.00 91.56 90 LEU A O 1
ATOM 685 N N . VAL A 1 91 ? -12.936 0.224 -5.497 1.00 92.00 91 VAL A N 1
ATOM 686 C CA . VAL A 1 91 ? -13.793 1.033 -4.628 1.00 92.00 91 VAL A CA 1
ATOM 687 C C . VAL A 1 91 ? -12.894 1.738 -3.624 1.00 92.00 91 VAL A C 1
ATOM 689 O O . VAL A 1 91 ? -12.110 1.088 -2.933 1.00 92.00 91 VAL A O 1
ATOM 692 N N . GLU A 1 92 ? -13.034 3.056 -3.527 1.00 90.50 92 GLU A N 1
ATOM 693 C CA . GLU A 1 92 ? -12.424 3.850 -2.465 1.00 90.50 92 GLU A CA 1
ATOM 694 C C . GLU A 1 92 ? -13.399 3.962 -1.288 1.00 90.50 92 GLU A C 1
ATOM 696 O O . GLU A 1 92 ? -14.584 4.251 -1.467 1.00 90.50 92 GLU A O 1
ATOM 701 N N . ILE A 1 93 ? -12.908 3.708 -0.074 1.00 91.94 93 ILE A N 1
ATOM 702 C CA . ILE A 1 93 ? -13.688 3.838 1.157 1.00 91.94 93 ILE A CA 1
ATOM 703 C C . ILE A 1 93 ? -12.999 4.872 2.042 1.00 91.94 93 ILE A C 1
ATOM 705 O O . ILE A 1 93 ? -11.972 4.589 2.657 1.00 91.94 93 ILE A O 1
ATOM 709 N N . THR A 1 94 ? -13.620 6.044 2.152 1.00 90.31 94 THR A N 1
ATOM 710 C CA . THR A 1 94 ? -13.207 7.099 3.082 1.00 90.31 94 THR A CA 1
ATOM 711 C C . THR A 1 94 ? -14.208 7.165 4.225 1.00 90.31 94 THR A C 1
ATOM 713 O O . THR A 1 94 ? -15.381 7.475 4.027 1.00 90.31 94 THR A O 1
ATOM 716 N N . THR A 1 95 ? -13.756 6.834 5.434 1.00 90.88 95 THR A N 1
ATOM 717 C CA . THR A 1 95 ? -14.612 6.768 6.626 1.00 90.88 95 THR A CA 1
ATOM 718 C C . THR A 1 95 ? -14.396 7.958 7.550 1.00 90.88 95 THR A C 1
ATOM 720 O O . THR A 1 95 ? -13.255 8.347 7.791 1.00 90.88 95 THR A O 1
ATOM 723 N N . THR A 1 96 ? -15.472 8.421 8.185 1.00 91.00 96 THR A N 1
ATOM 724 C CA . THR A 1 96 ? -15.427 9.362 9.317 1.00 91.00 96 THR A CA 1
ATOM 725 C C . THR A 1 96 ? -15.858 8.628 10.593 1.00 91.00 96 THR A C 1
ATOM 727 O O . THR A 1 96 ? -17.028 8.702 10.971 1.00 91.00 96 THR A O 1
ATOM 730 N N . PRO A 1 97 ? -14.972 7.830 11.217 1.00 91.50 97 PRO A N 1
ATOM 731 C CA . PRO A 1 97 ? -15.312 7.071 12.416 1.00 91.50 97 PRO A CA 1
ATOM 732 C C . PRO A 1 97 ? -15.558 7.989 13.620 1.00 91.50 97 PRO A C 1
ATOM 734 O O . PRO A 1 97 ? -15.006 9.086 13.714 1.00 91.50 97 PRO A O 1
ATOM 737 N N . GLU A 1 98 ? -16.346 7.500 14.578 1.00 92.88 98 GLU A N 1
ATOM 738 C CA . GLU A 1 98 ? -16.485 8.143 15.886 1.00 92.88 98 GLU A CA 1
ATOM 739 C C . GLU A 1 98 ? -15.112 8.257 16.580 1.00 92.88 98 GLU A C 1
ATOM 741 O O . GLU A 1 98 ? -14.296 7.331 16.501 1.00 92.88 98 GLU A O 1
ATOM 746 N N . PRO A 1 99 ? -14.834 9.357 17.305 1.00 94.38 99 PRO A N 1
ATOM 747 C CA . PRO A 1 99 ? -13.511 9.617 17.874 1.00 94.38 99 PRO A CA 1
ATOM 748 C C . PRO A 1 99 ? -13.167 8.705 19.060 1.00 94.38 99 PRO A C 1
ATOM 750 O O . PRO A 1 99 ? -12.039 8.738 19.555 1.00 94.38 99 PRO A O 1
ATOM 753 N N . LYS A 1 100 ? -14.129 7.917 19.551 1.00 94.81 100 LYS A N 1
ATOM 754 C CA . LYS A 1 100 ? -13.961 7.012 20.687 1.00 94.81 100 LYS A CA 1
ATOM 755 C C . LYS A 1 100 ? -14.911 5.820 20.626 1.00 94.81 100 LYS A C 1
ATOM 757 O O . LYS A 1 100 ? -16.029 5.929 20.128 1.00 94.81 100 LYS A O 1
ATOM 762 N N . LEU A 1 101 ? -14.473 4.714 21.215 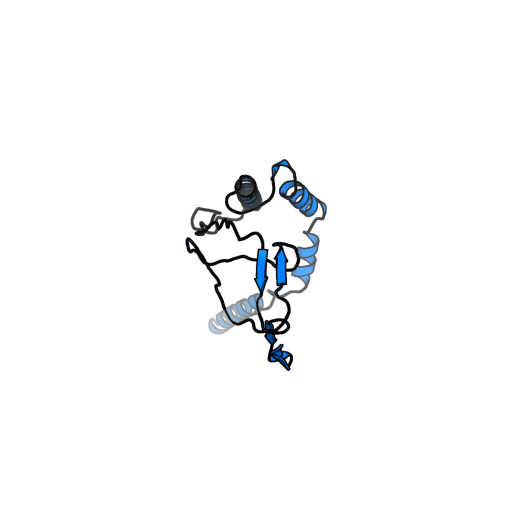1.00 94.75 101 LEU A N 1
ATOM 763 C CA . LEU A 1 101 ? -15.292 3.554 21.537 1.00 94.75 101 LEU A CA 1
ATOM 764 C C . LEU A 1 101 ? -15.764 3.647 22.993 1.00 94.75 101 LEU A C 1
ATOM 766 O O . LEU A 1 101 ? -14.958 3.849 23.902 1.00 94.75 101 LEU A O 1
ATOM 770 N N . GLU A 1 102 ? -17.064 3.466 23.207 1.00 95.31 102 GLU A N 1
ATOM 771 C CA . GLU A 1 102 ? -17.676 3.406 24.535 1.00 95.31 102 GLU A CA 1
ATOM 772 C C . GLU A 1 102 ? -17.989 1.953 24.896 1.00 95.31 102 GLU A C 1
ATOM 774 O O . GLU A 1 102 ? -18.743 1.274 24.202 1.00 95.31 102 GLU A O 1
ATOM 779 N N . VAL A 1 103 ? -17.438 1.489 26.013 1.00 94.50 103 VAL A N 1
ATOM 780 C CA . VAL A 1 103 ? -17.674 0.154 26.563 1.00 94.50 103 VAL A CA 1
ATOM 781 C C . VAL A 1 103 ? -18.425 0.288 27.876 1.00 94.50 103 VAL A C 1
ATOM 783 O O . VAL A 1 103 ? -17.988 0.990 28.793 1.00 94.50 103 VAL A O 1
ATOM 786 N N . ARG A 1 104 ? -19.542 -0.429 27.992 1.00 93.62 104 ARG A N 1
ATOM 787 C CA . ARG A 1 104 ? -20.359 -0.497 29.208 1.00 93.62 104 ARG A CA 1
ATOM 788 C C . ARG A 1 104 ? -20.451 -1.942 29.689 1.00 93.62 104 ARG A C 1
ATOM 790 O O . ARG A 1 104 ? -20.454 -2.867 28.888 1.00 93.62 104 ARG A O 1
ATOM 797 N N . GLY A 1 105 ? -20.536 -2.123 31.001 1.00 88.38 105 GLY A N 1
ATOM 798 C CA . GLY A 1 105 ? -20.679 -3.426 31.645 1.00 88.38 105 GLY A CA 1
ATOM 799 C C . GLY A 1 105 ? -21.082 -3.261 33.108 1.00 88.38 105 GLY A C 1
ATOM 800 O O . GLY A 1 105 ? -21.458 -2.170 33.530 1.00 88.38 105 GLY A O 1
ATOM 801 N N . THR A 1 106 ? -20.980 -4.329 33.896 1.00 84.81 106 THR A N 1
ATOM 802 C CA . THR A 1 106 ? -21.269 -4.295 35.344 1.00 84.81 106 THR A CA 1
ATOM 803 C C . THR A 1 106 ? -20.228 -3.508 36.150 1.00 84.81 106 THR A C 1
ATOM 805 O O . THR A 1 106 ? -20.498 -3.104 37.279 1.00 84.81 106 THR A O 1
ATOM 808 N N . GLY A 1 107 ? -19.040 -3.292 35.578 1.00 85.31 107 GLY A N 1
ATOM 809 C CA . GLY A 1 107 ? -17.950 -2.516 36.166 1.00 85.31 107 GLY A CA 1
ATOM 810 C C . GLY A 1 107 ? -17.896 -1.058 35.696 1.00 85.31 107 GLY A C 1
ATOM 811 O O . GLY A 1 107 ? -18.866 -0.482 35.208 1.00 85.31 107 GLY A O 1
ATOM 812 N N . ARG A 1 108 ? -16.716 -0.442 35.837 1.00 90.38 108 ARG A N 1
ATOM 813 C CA . ARG A 1 108 ? -16.455 0.913 35.330 1.00 90.38 108 ARG A CA 1
ATOM 814 C C . ARG A 1 108 ? -16.496 0.907 33.798 1.00 90.38 108 ARG A C 1
ATOM 816 O O . ARG A 1 108 ? -15.782 0.124 33.180 1.00 90.38 108 ARG A O 1
ATOM 823 N N . GLY A 1 109 ? -17.288 1.799 33.203 1.00 93.00 109 GLY A N 1
ATOM 824 C CA . GLY A 1 109 ? -17.286 2.002 31.752 1.00 93.00 109 GLY A CA 1
ATOM 825 C C . GLY A 1 109 ? -15.939 2.526 31.242 1.00 93.00 109 GLY A C 1
ATOM 826 O O . GLY A 1 109 ? -15.239 3.245 31.959 1.00 93.00 109 GLY A O 1
ATOM 827 N N . LEU A 1 110 ? -15.583 2.166 30.009 1.00 93.62 110 LEU A N 1
ATOM 828 C CA . LEU A 1 110 ? -14.358 2.619 29.348 1.00 93.62 110 LEU A CA 1
ATOM 829 C C . LEU A 1 110 ? -14.716 3.505 28.155 1.00 93.62 110 LEU A C 1
ATOM 831 O O . LEU A 1 110 ? -15.610 3.174 27.384 1.00 93.62 110 LEU A O 1
ATOM 835 N N . SER A 1 111 ? -13.973 4.596 27.994 1.00 95.62 111 SER A N 1
ATOM 836 C CA . SER A 1 111 ? -14.017 5.463 26.816 1.00 95.62 111 SER A CA 1
ATOM 837 C C . SER A 1 111 ? -12.627 5.444 26.191 1.00 95.62 111 SER A C 1
ATOM 839 O O . SER A 1 111 ? -11.695 6.020 26.752 1.00 95.62 111 SER A O 1
ATOM 841 N N . ILE A 1 112 ? -12.486 4.765 25.056 1.00 95.31 112 ILE A N 1
ATOM 842 C CA . ILE A 1 112 ? -11.201 4.474 24.412 1.00 95.31 112 ILE A CA 1
ATOM 843 C C . ILE A 1 112 ? -11.074 5.344 23.155 1.00 95.31 112 ILE A C 1
ATOM 845 O O . ILE A 1 112 ? -11.881 5.172 22.241 1.00 95.31 112 ILE A O 1
ATOM 849 N N . PRO A 1 113 ? -10.115 6.283 23.071 1.00 95.94 113 PRO A N 1
ATOM 850 C CA . PRO A 1 113 ? -9.948 7.116 21.882 1.00 95.94 113 PRO A CA 1
ATOM 851 C C . PRO A 1 113 ? -9.535 6.302 20.647 1.00 95.94 113 PRO A C 1
ATOM 853 O O . PRO A 1 113 ? -8.762 5.345 20.740 1.00 95.94 113 PRO A O 1
ATOM 856 N N . LEU A 1 114 ? -10.002 6.716 19.469 1.00 94.06 114 LEU A N 1
ATOM 857 C CA . LEU A 1 114 ? -9.559 6.153 18.195 1.00 94.06 114 LEU A CA 1
ATOM 858 C C . LEU A 1 114 ? -8.038 6.318 18.038 1.00 94.06 114 LEU A C 1
ATOM 860 O O . LEU A 1 114 ? -7.483 7.384 18.304 1.00 94.06 114 LEU A O 1
ATOM 864 N N . GLY A 1 115 ? -7.359 5.248 17.624 1.00 94.31 115 GLY A N 1
ATOM 865 C CA . GLY A 1 115 ? -5.900 5.204 17.505 1.00 94.31 115 GLY A CA 1
ATOM 866 C C . GLY A 1 115 ? -5.167 5.008 18.838 1.00 94.31 115 GLY A C 1
ATOM 867 O O . GLY A 1 115 ? -3.953 4.828 18.833 1.00 94.31 115 GLY A O 1
ATOM 868 N N . GLN A 1 116 ? -5.876 4.995 19.973 1.00 93.75 116 GLN A N 1
ATOM 869 C CA . GLN A 1 116 ? -5.308 4.753 21.302 1.00 93.75 116 GLN A CA 1
ATOM 870 C C . GLN A 1 116 ? -6.035 3.591 21.980 1.00 93.75 116 GLN A C 1
ATOM 872 O O . GLN A 1 116 ? -6.898 3.780 22.831 1.00 93.75 116 GLN A O 1
ATOM 877 N N . GLY A 1 117 ? -5.682 2.366 21.586 1.00 87.94 117 GLY A N 1
ATOM 878 C CA . GLY A 1 117 ? -6.275 1.138 22.130 1.00 87.94 117 GLY A CA 1
ATOM 879 C C . GLY A 1 117 ? -7.497 0.622 21.366 1.00 87.94 117 GLY A C 1
ATOM 880 O O . GLY A 1 117 ? -8.008 -0.441 21.699 1.00 87.94 117 GLY A O 1
ATOM 881 N N . PHE A 1 118 ? -7.942 1.330 20.324 1.00 91.88 118 PHE A N 1
ATOM 882 C CA . PHE A 1 118 ? -8.974 0.872 19.394 1.00 91.88 118 PHE A CA 1
ATOM 883 C C . PHE A 1 118 ? -8.718 1.416 17.982 1.00 91.88 118 PHE A C 1
ATOM 885 O O . PHE A 1 118 ? -8.314 2.568 17.808 1.00 91.88 118 PHE A O 1
ATOM 892 N N . VAL A 1 119 ? -9.002 0.590 16.972 1.00 91.38 119 VAL A N 1
ATOM 893 C CA . VAL A 1 119 ? -9.065 0.983 15.561 1.00 91.38 119 VAL A CA 1
ATOM 894 C C . VAL A 1 119 ? -10.426 0.571 15.010 1.00 91.38 119 VAL A C 1
ATOM 896 O O . VAL A 1 119 ? -10.789 -0.602 15.060 1.00 91.38 119 VAL A O 1
ATOM 899 N N . GLY A 1 120 ? -11.170 1.536 14.473 1.00 88.75 120 GLY A N 1
ATOM 900 C CA . GLY A 1 120 ? -12.445 1.304 13.802 1.00 88.75 120 GLY A CA 1
ATOM 901 C C . GLY A 1 120 ? -12.302 1.491 12.302 1.00 88.75 120 GLY A C 1
ATOM 902 O O . GLY A 1 120 ? -12.176 2.621 11.844 1.00 88.75 120 GLY A O 1
ATOM 903 N N . LEU A 1 121 ? -12.337 0.396 11.545 1.00 89.12 121 LEU A N 1
ATOM 904 C CA . LEU A 1 121 ? -12.347 0.415 10.082 1.00 89.12 121 LEU A CA 1
ATOM 905 C C . LEU A 1 121 ? -13.393 -0.562 9.546 1.00 89.12 121 LEU A C 1
ATOM 907 O O . LEU A 1 121 ? -13.746 -1.540 10.204 1.00 89.12 121 LEU A O 1
ATOM 911 N N . THR A 1 122 ? -13.876 -0.317 8.332 1.00 90.25 122 THR A N 1
ATOM 912 C CA . THR A 1 122 ? -14.770 -1.230 7.616 1.00 90.25 122 THR A CA 1
ATOM 913 C C . THR A 1 122 ? -14.311 -1.371 6.174 1.00 90.25 122 THR A C 1
ATOM 915 O O . THR A 1 122 ? -13.851 -0.414 5.562 1.00 90.25 122 THR A O 1
ATOM 918 N N . ARG A 1 123 ? -14.454 -2.581 5.629 1.00 91.00 123 ARG A N 1
ATOM 919 C CA . ARG A 1 123 ? -14.267 -2.873 4.198 1.00 91.00 123 ARG A CA 1
ATOM 920 C C . ARG A 1 123 ? -15.597 -3.086 3.470 1.00 91.00 123 ARG A C 1
ATOM 922 O O . ARG A 1 123 ? -15.616 -3.489 2.313 1.00 91.00 123 ARG A O 1
ATOM 929 N N . ARG A 1 124 ? -16.724 -2.886 4.160 1.00 93.38 124 ARG A N 1
ATOM 930 C CA . ARG A 1 124 ? -18.060 -3.028 3.573 1.00 93.38 124 ARG A CA 1
ATOM 931 C C . ARG A 1 124 ? -18.395 -1.770 2.781 1.00 93.38 124 ARG A C 1
ATOM 933 O O . ARG A 1 124 ? -18.319 -0.677 3.332 1.00 93.38 124 ARG A O 1
ATOM 940 N N . VAL A 1 125 ? -18.824 -1.949 1.534 1.00 94.19 125 VAL A N 1
ATOM 941 C CA . VAL A 1 125 ? -19.295 -0.870 0.653 1.00 94.19 125 VAL A CA 1
ATOM 942 C C . VAL A 1 125 ? -20.733 -0.509 1.032 1.00 94.19 125 VAL A C 1
ATOM 944 O O . VAL A 1 125 ? -21.691 -0.991 0.434 1.00 94.19 125 VAL A O 1
ATOM 947 N N . VAL A 1 126 ? -20.879 0.249 2.117 1.00 94.88 126 VAL A N 1
ATOM 948 C CA . VAL A 1 126 ? -22.161 0.726 2.654 1.00 94.88 126 VAL A CA 1
ATOM 949 C C . VAL A 1 126 ? -22.006 2.156 3.161 1.00 94.88 126 VAL A C 1
ATOM 951 O O . VAL A 1 126 ? -20.954 2.502 3.693 1.00 94.88 126 VAL A O 1
ATOM 954 N N . ASP A 1 127 ? -23.065 2.960 3.058 1.00 93.12 127 ASP A N 1
ATOM 955 C CA . ASP A 1 127 ? -23.027 4.384 3.435 1.00 93.12 127 ASP A CA 1
ATOM 956 C C . ASP A 1 127 ? -22.771 4.608 4.931 1.00 93.12 127 ASP A C 1
ATOM 958 O O . ASP A 1 127 ? -22.191 5.612 5.338 1.00 93.12 127 ASP A O 1
ATOM 962 N N . SER A 1 128 ? -23.222 3.679 5.778 1.00 92.38 128 SER A N 1
ATOM 963 C CA . SER A 1 128 ? -22.949 3.718 7.213 1.00 92.38 128 SER A CA 1
ATOM 964 C C . SER A 1 128 ? -22.937 2.321 7.825 1.00 92.38 128 SER A C 1
ATOM 966 O O . SER A 1 128 ? -23.653 1.415 7.392 1.00 92.38 128 SER A O 1
ATOM 968 N N . LEU A 1 129 ? -22.122 2.153 8.864 1.00 93.31 129 LEU A N 1
ATOM 969 C CA . LEU A 1 129 ? -22.058 0.957 9.695 1.00 93.31 129 LEU A CA 1
ATOM 970 C C . LEU A 1 129 ? -22.056 1.400 11.152 1.00 93.31 129 LEU A C 1
ATOM 972 O O . LEU A 1 129 ? -21.358 2.344 11.513 1.00 93.31 129 LEU A O 1
ATOM 976 N N . GLN A 1 130 ? -22.844 0.727 11.984 1.00 92.75 130 GLN A N 1
ATOM 977 C CA . GLN A 1 130 ? -22.971 1.080 13.391 1.00 92.75 130 GLN A CA 1
ATOM 978 C C . GLN A 1 130 ? -22.993 -0.179 14.247 1.00 92.75 130 GLN A C 1
ATOM 980 O O . GLN A 1 130 ? -23.637 -1.167 13.896 1.00 92.75 130 GLN A O 1
ATOM 985 N N . ILE A 1 131 ? -22.306 -0.106 15.382 1.00 91.81 131 ILE A N 1
ATOM 986 C CA . ILE A 1 131 ? -22.354 -1.093 16.457 1.00 91.81 131 ILE A CA 1
ATOM 987 C C . ILE A 1 131 ? -22.956 -0.359 17.652 1.00 91.81 131 ILE A C 1
ATOM 989 O O . ILE A 1 131 ? -22.414 0.654 18.090 1.00 91.81 131 ILE A O 1
ATOM 993 N N . ARG A 1 132 ? -24.114 -0.815 18.128 1.00 93.06 132 ARG A N 1
ATOM 994 C CA . ARG A 1 132 ? -24.849 -0.189 19.234 1.00 93.06 132 ARG A CA 1
ATOM 995 C C . ARG A 1 132 ? -25.209 -1.259 20.245 1.00 93.06 132 ARG A C 1
ATOM 997 O O . ARG A 1 132 ? -25.728 -2.298 19.845 1.00 93.06 132 ARG A O 1
ATOM 1004 N N . ASP A 1 133 ? -24.904 -0.999 21.514 1.00 92.56 133 ASP A N 1
ATOM 1005 C CA . ASP A 1 133 ? -25.288 -1.829 22.666 1.00 92.56 133 ASP A CA 1
ATOM 1006 C C . ASP A 1 133 ? -25.116 -3.338 22.418 1.00 92.56 133 ASP A C 1
ATOM 1008 O O . ASP A 1 133 ? -25.999 -4.148 22.685 1.00 92.56 133 ASP A O 1
ATOM 1012 N N . SER A 1 134 ? -23.977 -3.698 21.823 1.00 94.69 134 SER A N 1
ATOM 1013 C CA . SER A 1 134 ? -23.669 -5.065 21.408 1.00 94.69 134 SER A CA 1
ATOM 1014 C C . SER A 1 134 ? -22.828 -5.777 22.462 1.00 94.69 134 SER A C 1
ATOM 1016 O O . SER A 1 134 ? -22.035 -5.149 23.166 1.00 94.69 134 SER A O 1
ATOM 1018 N N . GLU A 1 135 ? -22.995 -7.095 22.557 1.00 93.44 135 GLU A N 1
ATOM 1019 C CA . GLU A 1 135 ? -22.154 -7.932 23.409 1.00 93.44 135 GLU A CA 1
ATOM 1020 C C . GLU A 1 135 ? -20.695 -7.880 22.943 1.00 93.44 135 GLU A C 1
ATOM 1022 O O . GLU A 1 135 ? -20.404 -7.812 21.747 1.00 93.44 135 GLU A O 1
ATOM 1027 N N . MET A 1 136 ? -19.777 -7.917 23.905 1.00 91.44 136 MET A N 1
ATOM 1028 C CA . MET A 1 136 ? -18.350 -7.988 23.644 1.00 91.44 136 MET A CA 1
ATOM 1029 C C . MET A 1 136 ? -17.809 -9.321 24.131 1.00 91.44 136 MET A C 1
ATOM 1031 O O . MET A 1 136 ? -17.964 -9.678 25.297 1.00 91.44 136 MET A O 1
ATOM 1035 N N . VAL A 1 137 ? -17.129 -10.013 23.224 1.00 92.00 137 VAL A N 1
ATOM 1036 C CA . VAL A 1 137 ? -16.497 -11.305 23.470 1.00 92.00 137 VAL A CA 1
ATOM 1037 C C . VAL A 1 137 ? -14.990 -11.133 23.336 1.00 92.00 137 VAL A C 1
ATOM 1039 O O . VAL A 1 137 ? -14.513 -10.506 22.391 1.00 92.00 137 VAL A O 1
ATOM 1042 N N . PHE A 1 138 ? -14.239 -11.678 24.291 1.00 91.50 138 PHE A N 1
ATOM 1043 C CA . PHE A 1 138 ? -12.792 -11.809 24.174 1.00 91.50 138 PHE A CA 1
ATOM 1044 C C . PHE A 1 138 ? -12.484 -13.099 23.411 1.00 91.50 138 PHE A C 1
ATOM 1046 O O . PHE A 1 138 ? -12.831 -14.179 23.882 1.00 91.50 138 PHE A O 1
ATOM 1053 N N . ALA A 1 139 ? -11.868 -12.966 22.239 1.00 93.00 139 ALA A N 1
ATOM 1054 C CA . ALA A 1 139 ? -11.560 -14.068 21.330 1.00 93.00 139 ALA A CA 1
ATOM 1055 C C . ALA A 1 139 ? -10.049 -14.167 21.075 1.00 93.00 139 ALA A C 1
ATOM 1057 O O . ALA A 1 139 ? -9.638 -14.222 19.923 1.00 93.00 139 ALA A O 1
ATOM 1058 N N . GLY A 1 140 ? -9.239 -14.039 22.133 1.00 93.81 140 GLY A N 1
ATOM 1059 C CA . GLY A 1 140 ? -7.811 -14.334 22.049 1.00 93.81 140 GLY A CA 1
ATOM 1060 C C . GLY A 1 140 ? -7.073 -13.574 20.947 1.00 93.81 140 GLY A C 1
ATOM 1061 O O . GLY A 1 140 ? -7.112 -12.338 20.890 1.00 93.81 140 GLY A O 1
ATOM 1062 N N . TYR A 1 141 ? -6.410 -14.329 20.071 1.00 93.56 141 TYR A N 1
ATOM 1063 C CA . TYR A 1 141 ? -5.770 -13.818 18.856 1.00 93.56 141 TYR A CA 1
ATOM 1064 C C . TYR A 1 141 ? -6.669 -13.926 17.610 1.00 93.56 141 TYR A C 1
ATOM 1066 O O . TYR A 1 141 ? -6.328 -13.357 16.570 1.00 93.56 141 TYR A O 1
ATOM 1074 N N . GLY A 1 142 ? -7.814 -14.607 17.702 1.00 94.31 142 GLY A N 1
ATOM 1075 C CA . GLY A 1 142 ? -8.744 -14.859 16.605 1.00 94.31 142 GLY A CA 1
ATOM 1076 C C . GLY A 1 142 ? -8.206 -15.853 15.574 1.00 94.31 142 GLY A C 1
ATOM 1077 O O . GLY A 1 142 ? -8.513 -15.727 14.386 1.00 94.31 142 GLY A O 1
ATOM 1078 N N . ILE A 1 143 ? -7.360 -16.793 15.996 1.00 95.75 143 ILE A N 1
ATOM 1079 C CA . ILE A 1 143 ? -6.653 -17.743 15.139 1.00 95.75 143 ILE A CA 1
ATOM 1080 C C . ILE A 1 143 ? -7.283 -19.125 15.272 1.00 95.75 143 ILE A C 1
ATOM 1082 O O . ILE A 1 143 ? -7.368 -19.680 16.359 1.00 95.75 143 ILE A O 1
ATOM 1086 N N . VAL A 1 144 ? -7.619 -19.720 14.128 1.00 96.00 144 VAL A N 1
ATOM 1087 C CA . VAL A 1 144 ? -7.951 -21.143 14.014 1.00 96.00 144 VAL A CA 1
ATOM 1088 C C . VAL A 1 144 ? -6.981 -21.759 13.013 1.00 96.00 144 VAL A C 1
ATOM 1090 O O . VAL A 1 144 ? -7.084 -21.509 11.813 1.00 96.00 144 VAL A O 1
ATOM 1093 N N . ALA A 1 145 ? -6.030 -22.548 13.506 1.00 95.56 145 ALA A N 1
ATOM 1094 C CA . ALA A 1 145 ? -5.004 -23.218 12.711 1.00 95.56 145 ALA A CA 1
ATOM 1095 C C . ALA A 1 145 ? -4.895 -24.703 13.123 1.00 95.56 145 ALA A C 1
ATOM 1097 O O . ALA A 1 145 ? -4.015 -25.083 13.910 1.00 95.56 145 ALA A O 1
ATOM 1098 N N . PRO A 1 146 ? -5.804 -25.567 12.623 1.00 95.56 146 PRO A N 1
ATOM 1099 C CA . PRO A 1 146 ? -5.876 -26.980 13.004 1.00 95.56 146 PRO A CA 1
ATOM 1100 C C . PRO A 1 146 ? -4.586 -27.759 12.732 1.00 95.56 146 PRO A C 1
ATOM 1102 O O . PRO A 1 146 ? -4.239 -28.660 13.492 1.00 95.56 146 PRO A O 1
ATOM 1105 N N . GLU A 1 147 ? -3.846 -27.394 11.686 1.00 96.56 147 GLU A N 1
ATOM 1106 C CA . GLU A 1 147 ? -2.546 -27.968 11.326 1.00 96.56 147 GLU A CA 1
ATOM 1107 C C . GLU A 1 147 ? -1.471 -27.795 12.413 1.00 96.56 147 GLU A C 1
ATOM 1109 O O . GLU A 1 147 ? -0.525 -28.580 12.467 1.00 96.56 147 GLU A O 1
ATOM 1114 N N . TYR A 1 148 ? -1.644 -26.820 13.308 1.00 95.00 148 TYR A N 1
ATOM 1115 C CA . TYR A 1 148 ? -0.780 -26.580 14.465 1.00 95.00 148 TYR A CA 1
ATOM 1116 C C . TYR A 1 148 ? -1.460 -26.920 15.799 1.00 95.00 148 TYR A C 1
ATOM 1118 O O . TYR A 1 148 ? -0.857 -26.733 16.854 1.00 95.00 148 TYR A O 1
ATOM 1126 N N . GLY A 1 149 ? -2.703 -27.418 15.772 1.00 95.62 149 GLY A N 1
ATOM 1127 C CA . GLY A 1 149 ? -3.499 -27.664 16.975 1.00 95.62 149 GLY A CA 1
ATOM 1128 C C . GLY A 1 149 ? -3.817 -26.389 17.765 1.00 95.62 149 GLY A C 1
ATOM 1129 O O . GLY A 1 149 ? -3.894 -26.450 18.990 1.00 95.62 149 GLY A O 1
ATOM 1130 N N . TRP A 1 150 ? -3.959 -25.248 17.083 1.00 95.19 150 TRP A N 1
ATOM 1131 C CA . TRP A 1 150 ? -4.161 -23.936 17.702 1.00 95.19 150 TRP A CA 1
ATOM 1132 C C . TRP A 1 150 ? -5.557 -23.381 17.385 1.00 95.19 150 TRP A C 1
ATOM 1134 O O . TRP A 1 150 ? -5.918 -23.245 16.217 1.00 95.19 150 TRP A O 1
ATOM 1144 N N . ASP A 1 151 ? -6.320 -23.068 18.432 1.00 92.75 151 ASP A N 1
ATOM 1145 C CA . ASP A 1 151 ? -7.591 -22.334 18.399 1.00 92.75 151 ASP A CA 1
ATOM 1146 C C . ASP A 1 151 ? -7.596 -21.338 19.578 1.00 92.75 151 ASP A C 1
ATOM 1148 O O . ASP A 1 151 ? -7.624 -21.770 20.735 1.00 92.75 151 ASP A O 1
ATOM 1152 N N . ASP A 1 152 ? -7.430 -20.041 19.295 1.00 89.31 152 ASP A N 1
ATOM 1153 C CA . ASP A 1 152 ? -7.352 -18.941 20.283 1.00 89.31 152 ASP A CA 1
ATOM 1154 C C . ASP A 1 152 ? -7.925 -17.635 19.729 1.00 89.31 152 ASP A C 1
ATOM 1156 O O . ASP A 1 152 ? -7.341 -17.106 18.753 1.00 89.31 152 ASP A O 1
#

Foldseek 3Di:
DVVVVVVVVVVVVVVVVVPPDDPVVVVVVVVPDDPVVVVVVCCVLPDVVLVHCDPPDSNVVVVLVVVVVVCVVVVHQQPPVNHVDDDDDDDDDDDDDDQWDWADDPDDIDTAGDVGPDDDDDPDPDPDDDDPPDDDDDQDPCDDDVVVPDGD